Protein AF-A0A926CSP0-F1 (afdb_monomer_lite)

pLDDT: mean 86.11, std 11.68, range [38.09, 96.69]

Secondary structure (DSSP, 8-state):
------HHHHHHHHHTS-HHHHHHHHHHHHHHHHHHHHHS---PPPP-TTTTGGGT----HHHHHHHHHHHHTTS-----

Sequence (80 aa):
MIDNISFDELVTLVENLPALEKVRLVERIMVTLGQELKTQPSQSLKSAYGLWADLNVDISAEDIDEARREMWGNFPREDI

Radius of gyration: 27.4 Å; chains: 1; bounding box: 48×43×63 Å

Foldseek 3Di:
DPDPQDPVNVVVVLVPDDPVVVVVVVVVVVVVVVVVVVPPPPPDPPDCPCVCVPVPDDADPVNVVVVCCVVCVPPDCPPD

Structure (mmCIF, N/CA/C/O backbone):
data_AF-A0A926CSP0-F1
#
_entry.id   AF-A0A926CSP0-F1
#
loop_
_atom_site.group_PDB
_atom_site.id
_atom_site.type_symbol
_atom_site.label_atom_id
_atom_site.label_alt_id
_atom_site.label_comp_id
_atom_site.label_asym_id
_atom_site.label_entity_id
_atom_site.label_seq_id
_atom_site.pdbx_PDB_ins_code
_atom_site.Cartn_x
_atom_site.Cartn_y
_atom_site.Cartn_z
_atom_site.occupancy
_atom_site.B_iso_or_equiv
_atom_site.auth_seq_id
_atom_site.auth_comp_id
_atom_site.auth_asym_id
_atom_site.auth_atom_id
_atom_site.pdbx_PDB_model_num
ATOM 1 N N . MET A 1 1 ? 2.175 19.341 25.665 1.00 38.09 1 MET A N 1
ATOM 2 C CA . MET A 1 1 ? 3.013 18.138 25.821 1.00 38.09 1 MET A CA 1
ATOM 3 C C . MET A 1 1 ? 2.073 16.985 25.547 1.00 38.09 1 MET A C 1
ATOM 5 O O . MET A 1 1 ? 1.143 16.822 26.319 1.00 38.09 1 MET A O 1
ATOM 9 N N . ILE A 1 2 ? 2.154 16.356 24.375 1.00 56.75 2 ILE A N 1
ATOM 10 C CA . ILE A 1 2 ? 1.389 15.128 24.123 1.00 56.75 2 ILE A CA 1
ATOM 11 C C . ILE A 1 2 ? 2.318 14.017 24.587 1.00 56.75 2 ILE A C 1
ATOM 13 O O . ILE A 1 2 ? 3.446 13.937 24.098 1.00 56.75 2 ILE A O 1
ATOM 17 N N . ASP A 1 3 ? 1.892 13.268 25.596 1.00 62.84 3 ASP A N 1
ATOM 18 C CA . ASP A 1 3 ? 2.660 12.152 26.132 1.00 62.84 3 ASP A CA 1
ATOM 19 C C . ASP A 1 3 ? 2.918 11.119 25.028 1.00 62.84 3 ASP A C 1
ATOM 21 O O . ASP A 1 3 ? 2.097 10.931 24.126 1.00 62.84 3 ASP A O 1
ATOM 25 N N . ASN A 1 4 ? 4.080 10.467 25.082 1.00 76.50 4 ASN A N 1
ATOM 26 C CA . ASN A 1 4 ? 4.449 9.370 24.190 1.00 76.50 4 ASN A CA 1
ATOM 27 C C . ASN A 1 4 ? 3.621 8.124 24.553 1.00 76.50 4 ASN A C 1
ATOM 29 O O . ASN A 1 4 ? 4.138 7.197 25.170 1.00 76.50 4 ASN A O 1
ATOM 33 N N . ILE A 1 5 ? 2.321 8.152 24.246 1.00 84.88 5 ILE A N 1
ATOM 34 C CA . ILE A 1 5 ? 1.405 7.021 24.413 1.00 84.88 5 ILE A CA 1
ATOM 35 C C . ILE A 1 5 ? 1.833 5.936 23.425 1.00 84.88 5 ILE A C 1
ATOM 37 O O . ILE A 1 5 ? 1.963 6.191 22.225 1.00 84.88 5 ILE A O 1
ATOM 41 N N . SER A 1 6 ? 2.071 4.729 23.929 1.00 91.50 6 SER A N 1
ATOM 42 C CA . SER A 1 6 ? 2.401 3.583 23.084 1.00 91.50 6 SER A CA 1
ATOM 43 C C . SER A 1 6 ? 1.199 3.153 22.235 1.00 91.50 6 SER A C 1
ATOM 45 O O . SER A 1 6 ? 0.044 3.423 22.568 1.00 91.50 6 SER A O 1
ATOM 47 N N . PHE A 1 7 ? 1.452 2.461 21.123 1.00 90.00 7 PHE A N 1
ATOM 48 C CA . PHE A 1 7 ? 0.378 1.994 20.241 1.00 90.00 7 PHE A CA 1
ATOM 49 C C . PHE A 1 7 ? -0.631 1.104 20.982 1.00 90.00 7 PHE A C 1
ATOM 51 O O . PHE A 1 7 ? -1.837 1.290 20.833 1.00 90.00 7 PHE A O 1
ATOM 58 N N . ASP A 1 8 ? -0.144 0.199 21.831 1.00 93.94 8 ASP A N 1
ATOM 59 C CA . ASP A 1 8 ? -0.982 -0.740 22.581 1.00 93.94 8 ASP A CA 1
ATOM 60 C C . ASP A 1 8 ? -1.879 -0.029 23.608 1.00 93.94 8 ASP A C 1
ATOM 62 O O . ASP A 1 8 ? -3.054 -0.373 23.770 1.00 93.94 8 ASP A O 1
ATOM 66 N N . GLU A 1 9 ? -1.369 1.018 24.264 1.00 92.75 9 GLU A N 1
ATOM 67 C CA . GLU A 1 9 ? -2.167 1.866 25.159 1.00 92.75 9 GLU A CA 1
ATOM 68 C C . GLU A 1 9 ? -3.257 2.623 24.392 1.00 92.75 9 GLU A C 1
ATOM 70 O O . GLU A 1 9 ? -4.386 2.751 24.870 1.00 92.75 9 GLU A O 1
ATOM 75 N N . LEU A 1 10 ? -2.950 3.080 23.176 1.00 93.19 10 LEU A N 1
ATOM 76 C CA . LEU A 1 10 ? -3.898 3.771 22.305 1.00 93.19 10 LEU A CA 1
ATOM 77 C C . LEU A 1 10 ? -5.013 2.821 21.841 1.00 93.19 10 LEU A C 1
ATOM 79 O O . LEU A 1 10 ? -6.190 3.178 21.907 1.00 93.19 10 LEU A O 1
ATOM 83 N N . VAL A 1 11 ? -4.666 1.591 21.445 1.00 94.25 11 VAL A N 1
ATOM 84 C CA . VAL A 1 11 ? -5.642 0.543 21.099 1.00 94.25 11 VAL A CA 1
ATOM 85 C C . VAL A 1 11 ? -6.543 0.242 22.292 1.00 94.25 11 VAL A C 1
ATOM 87 O O . VAL A 1 11 ? -7.765 0.279 22.153 1.00 94.25 11 VAL A O 1
ATOM 90 N N . THR A 1 12 ? -5.961 0.056 23.478 1.00 95.31 12 THR A N 1
ATOM 91 C CA . THR A 1 12 ? -6.718 -0.197 24.714 1.00 95.31 12 THR A CA 1
ATOM 92 C C . THR A 1 12 ? -7.690 0.948 25.019 1.00 95.31 12 THR A C 1
ATOM 94 O O . THR A 1 12 ? -8.845 0.720 25.382 1.00 95.31 12 THR A O 1
ATOM 97 N N . LEU A 1 13 ? -7.268 2.202 24.839 1.00 93.81 13 LEU A N 1
ATOM 98 C CA . LEU A 1 13 ? -8.132 3.366 25.035 1.00 93.81 13 LEU A CA 1
ATOM 99 C C . LEU A 1 13 ? -9.302 3.376 24.041 1.00 93.81 13 LEU A C 1
ATOM 101 O O . LEU A 1 13 ? -10.447 3.610 24.432 1.00 93.81 13 LEU A O 1
ATOM 105 N N . VAL A 1 14 ? -9.026 3.083 22.768 1.00 94.50 14 VAL A N 1
ATOM 106 C CA . VAL A 1 14 ? -10.047 3.038 21.714 1.00 94.50 14 VAL A CA 1
ATOM 107 C C . VAL A 1 14 ? -11.030 1.895 21.943 1.00 94.50 14 VAL A C 1
ATOM 109 O O . VAL A 1 14 ? -12.228 2.079 21.737 1.00 94.50 14 VAL A O 1
ATOM 112 N N . GLU A 1 15 ? -10.579 0.735 22.415 1.00 94.44 15 GLU A N 1
ATOM 113 C CA . GLU A 1 15 ? -11.445 -0.404 22.735 1.00 94.44 15 GLU A CA 1
ATOM 114 C C . GLU A 1 15 ? -12.460 -0.094 23.841 1.00 94.44 15 GLU A C 1
ATOM 116 O O . GLU A 1 15 ? -13.584 -0.599 23.788 1.00 94.44 15 GLU A O 1
ATOM 121 N N . ASN A 1 16 ? -12.118 0.798 24.771 1.00 95.50 16 ASN A N 1
ATOM 122 C CA . ASN A 1 16 ? -13.006 1.233 25.850 1.00 95.50 16 ASN A CA 1
ATOM 123 C C . ASN A 1 16 ? -14.004 2.335 25.436 1.00 95.50 16 ASN A C 1
ATOM 125 O O . ASN A 1 16 ? -14.880 2.695 26.224 1.00 95.50 16 ASN A O 1
ATOM 129 N N . LEU A 1 17 ? -13.927 2.860 24.206 1.00 94.88 17 LEU A N 1
ATOM 130 C CA . LEU A 1 17 ? -14.881 3.856 23.710 1.00 94.88 17 LEU A CA 1
ATOM 131 C C . LEU A 1 17 ? -16.269 3.247 23.416 1.00 94.88 17 LEU A C 1
ATOM 133 O O . LEU A 1 17 ? -16.375 2.107 22.941 1.00 94.88 17 LEU A O 1
ATOM 137 N N . PRO A 1 18 ? -17.353 4.029 23.579 1.00 96.69 18 PRO A N 1
ATOM 138 C CA . PRO A 1 18 ? -18.672 3.669 23.071 1.00 96.69 18 PRO A CA 1
ATOM 139 C C . PRO A 1 18 ? -18.656 3.429 21.554 1.00 96.69 18 PRO A C 1
ATOM 141 O O . PRO A 1 18 ? -17.906 4.071 20.818 1.00 96.69 18 PRO A O 1
ATOM 144 N N . ALA A 1 19 ? -19.540 2.554 21.061 1.00 94.94 19 ALA A N 1
ATOM 145 C CA . ALA A 1 19 ? -19.590 2.180 19.642 1.00 94.94 19 ALA A CA 1
ATOM 146 C C . ALA A 1 19 ? -19.705 3.390 18.695 1.00 94.94 19 ALA A C 1
ATOM 148 O O . ALA A 1 19 ? -19.020 3.445 17.677 1.00 94.94 19 ALA A O 1
ATOM 149 N N . LEU A 1 20 ? -20.517 4.390 19.058 1.00 95.25 20 LEU A N 1
ATOM 150 C CA . LEU A 1 20 ? -20.674 5.614 18.269 1.00 95.25 20 LEU A CA 1
ATOM 151 C C . LEU A 1 20 ? -19.370 6.422 18.177 1.00 95.25 20 LEU A C 1
ATOM 153 O O . LEU A 1 20 ? -19.053 6.964 17.121 1.00 95.25 20 LEU A O 1
ATOM 157 N N . GLU A 1 21 ? -18.600 6.497 19.260 1.00 96.25 21 GLU A N 1
ATOM 158 C CA . GLU A 1 21 ? -17.342 7.248 19.269 1.00 96.25 21 GLU A CA 1
ATOM 159 C C . GLU A 1 21 ? -16.249 6.548 18.467 1.00 96.25 21 GLU A C 1
ATOM 161 O O . GLU A 1 21 ? -15.516 7.212 17.736 1.00 96.25 21 GLU A O 1
ATOM 166 N N . LYS A 1 22 ? -16.208 5.210 18.503 1.00 95.75 22 LYS A N 1
ATOM 167 C CA . LYS A 1 22 ? -15.330 4.418 17.630 1.00 95.75 22 LYS A CA 1
ATOM 168 C C . LYS A 1 22 ? -15.594 4.712 16.155 1.00 95.75 22 LYS A C 1
ATOM 170 O O . LYS A 1 22 ? -14.652 4.940 15.404 1.00 95.75 22 LYS A O 1
ATOM 175 N N . VAL A 1 23 ? -16.864 4.765 15.744 1.00 96.56 23 VAL A N 1
ATOM 176 C CA . VAL A 1 23 ? -17.236 5.087 14.355 1.00 96.56 23 VAL A CA 1
ATOM 177 C C . VAL A 1 23 ? -16.772 6.494 13.974 1.00 96.56 23 VAL A C 1
ATOM 179 O O . VAL A 1 23 ? -16.108 6.657 12.953 1.00 96.56 23 VAL A O 1
ATOM 182 N N . ARG A 1 24 ? -17.031 7.500 14.819 1.00 95.31 24 ARG A N 1
ATOM 183 C CA . ARG A 1 24 ? -16.587 8.886 14.569 1.00 95.31 24 ARG A CA 1
ATOM 184 C C . ARG A 1 24 ? -15.065 9.003 14.476 1.00 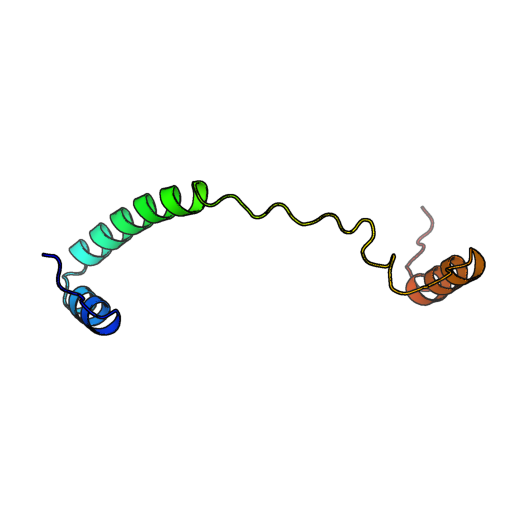95.31 24 ARG A C 1
ATOM 186 O O . ARG A 1 24 ? -14.556 9.773 13.662 1.00 95.31 24 ARG A O 1
ATOM 193 N N . LEU A 1 25 ? -14.339 8.247 15.300 1.00 95.81 25 LEU A N 1
ATOM 194 C CA . LEU A 1 25 ? -12.881 8.189 15.256 1.00 95.81 25 LEU A CA 1
ATOM 195 C C . LEU A 1 25 ? -12.396 7.593 13.931 1.00 95.81 25 LEU A C 1
ATOM 197 O O . LEU A 1 25 ? -11.540 8.189 13.281 1.00 95.81 25 LEU A O 1
ATOM 201 N N . VAL A 1 26 ? -12.972 6.466 13.501 1.00 95.88 26 VAL A N 1
ATOM 202 C CA . VAL A 1 26 ? -12.640 5.831 12.217 1.00 95.88 26 VAL A CA 1
ATOM 203 C C . VAL A 1 26 ? -12.893 6.788 11.054 1.00 95.88 26 VAL A C 1
ATOM 205 O O . VAL A 1 26 ? -12.009 6.967 10.222 1.00 95.88 26 VAL A O 1
ATOM 208 N N . GLU A 1 27 ? -14.047 7.458 11.013 1.00 95.31 27 GLU A N 1
ATOM 209 C CA . GLU A 1 27 ? -14.359 8.448 9.973 1.00 95.31 27 GLU A CA 1
ATOM 210 C C . GLU A 1 27 ? -13.302 9.556 9.908 1.00 95.31 27 GLU A C 1
ATOM 212 O O . GLU A 1 27 ? -12.798 9.887 8.833 1.00 95.31 27 GLU A O 1
ATOM 217 N N . ARG A 1 28 ? -12.923 10.108 11.066 1.00 95.25 28 ARG A N 1
ATOM 218 C CA . ARG A 1 28 ? -11.919 11.172 11.147 1.00 95.25 28 ARG A CA 1
ATOM 219 C C . ARG A 1 28 ? -10.544 10.695 10.684 1.00 95.25 28 ARG A C 1
ATOM 221 O O . ARG A 1 28 ? -9.911 11.393 9.894 1.00 95.25 28 ARG A O 1
ATOM 228 N N . ILE A 1 29 ? -10.109 9.523 11.148 1.00 95.38 29 ILE A N 1
ATOM 229 C CA . ILE A 1 29 ? -8.815 8.931 10.788 1.00 95.38 29 ILE A CA 1
ATOM 230 C C . ILE A 1 29 ? -8.761 8.645 9.287 1.00 95.38 29 ILE A C 1
ATOM 232 O O . ILE A 1 29 ? -7.781 9.003 8.642 1.00 95.38 29 ILE A O 1
ATOM 236 N N . MET A 1 30 ? -9.815 8.069 8.706 1.00 92.56 30 MET A N 1
ATOM 237 C CA . MET A 1 30 ? -9.850 7.745 7.277 1.00 92.56 30 MET A CA 1
ATOM 238 C C . MET A 1 30 ? -9.739 8.991 6.392 1.00 92.56 30 MET A C 1
ATOM 240 O O . MET A 1 30 ? -9.036 8.967 5.381 1.00 92.56 30 MET A O 1
ATOM 244 N N . VAL A 1 31 ? -10.384 10.098 6.780 1.00 92.31 31 VAL A N 1
ATOM 245 C CA . VAL A 1 31 ? -10.252 11.379 6.068 1.00 92.31 31 VAL A CA 1
ATOM 246 C C . VAL A 1 31 ? -8.811 11.889 6.124 1.00 92.31 31 VAL A C 1
ATOM 248 O O . VAL A 1 31 ? -8.267 12.278 5.090 1.00 92.31 31 VAL A O 1
ATOM 251 N N . THR A 1 32 ? -8.182 11.863 7.300 1.00 90.31 32 THR A N 1
ATOM 252 C CA . THR A 1 32 ? -6.806 12.344 7.484 1.00 90.31 32 THR A CA 1
ATOM 253 C C . THR A 1 32 ? -5.785 11.458 6.763 1.00 90.31 32 THR A C 1
ATOM 255 O O . THR A 1 32 ? -5.001 11.970 5.966 1.00 90.31 32 THR A O 1
ATOM 258 N N . LEU A 1 33 ? -5.851 10.133 6.932 1.00 89.69 33 LEU A N 1
ATOM 259 C CA . LEU A 1 33 ? -4.967 9.183 6.243 1.00 89.69 33 LEU A CA 1
ATOM 260 C C . LEU A 1 33 ? -5.097 9.288 4.723 1.00 89.69 33 LEU A C 1
ATOM 262 O O . LEU A 1 33 ? -4.101 9.254 4.006 1.00 89.69 33 LEU A O 1
ATOM 266 N N . GLY A 1 34 ? -6.317 9.465 4.211 1.00 83.19 34 GLY A N 1
ATOM 267 C CA . GLY A 1 34 ? -6.539 9.657 2.781 1.00 83.19 34 GLY A CA 1
ATOM 268 C C . GLY A 1 34 ? -5.843 10.902 2.219 1.00 83.19 34 GLY A C 1
ATOM 269 O O . GLY A 1 34 ? -5.474 10.910 1.046 1.00 83.19 34 GLY A O 1
ATOM 270 N N . GLN A 1 35 ? -5.647 11.950 3.025 1.00 80.69 35 GLN A N 1
ATOM 271 C CA . GLN A 1 35 ? -4.875 13.132 2.630 1.00 80.69 35 GLN A CA 1
ATOM 272 C C . GLN A 1 35 ? -3.367 12.869 2.706 1.00 80.69 35 GLN A C 1
ATOM 274 O O . GLN A 1 35 ? -2.659 13.178 1.750 1.00 80.69 35 GLN A O 1
ATOM 279 N N . GLU A 1 36 ? -2.892 12.237 3.780 1.00 81.50 36 GLU A N 1
ATOM 280 C CA . GLU A 1 36 ? -1.472 11.907 3.977 1.00 81.50 36 GLU A CA 1
ATOM 281 C C . GLU A 1 36 ? -0.939 10.954 2.894 1.00 81.50 36 GLU A C 1
ATOM 283 O O . GLU A 1 36 ? 0.117 11.197 2.304 1.00 81.50 36 GLU A O 1
ATOM 288 N N . LEU A 1 37 ? -1.714 9.924 2.544 1.00 78.56 37 LEU A N 1
ATOM 289 C CA . LEU A 1 37 ? -1.363 8.958 1.499 1.00 78.56 37 LEU A CA 1
ATOM 290 C C . LEU A 1 37 ? -1.345 9.577 0.096 1.00 78.56 37 LEU A C 1
ATOM 292 O O . LEU A 1 37 ? -0.561 9.155 -0.747 1.00 78.56 37 LEU A O 1
ATOM 296 N N . LYS A 1 38 ? -2.170 10.599 -0.172 1.00 73.88 38 LYS A N 1
ATOM 297 C CA . LYS A 1 38 ? -2.126 11.345 -1.445 1.00 73.88 38 LYS A CA 1
ATOM 298 C C . LYS A 1 38 ? -0.910 12.258 -1.546 1.00 73.88 38 LYS A C 1
ATOM 300 O O . LYS A 1 38 ? -0.462 12.556 -2.648 1.00 73.88 38 LYS A O 1
ATOM 305 N N . THR A 1 39 ? -0.409 12.736 -0.409 1.00 64.31 39 THR A N 1
ATOM 306 C CA . THR A 1 39 ? 0.792 13.577 -0.350 1.00 64.31 39 THR A CA 1
ATOM 307 C C . THR A 1 39 ? 2.088 12.778 -0.334 1.00 64.31 39 THR A C 1
ATOM 309 O O . THR A 1 39 ? 3.145 13.355 -0.583 1.00 64.31 39 THR A O 1
ATOM 312 N N . GLN A 1 40 ? 2.031 11.463 -0.093 1.00 65.06 40 GLN A N 1
ATOM 313 C CA . GLN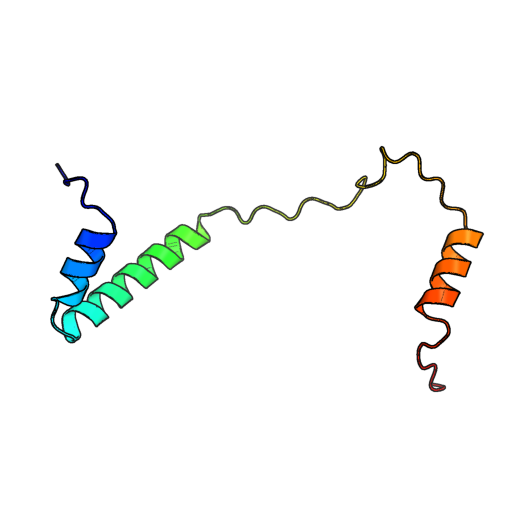 A 1 40 ? 3.180 10.610 -0.350 1.00 65.06 40 GLN A CA 1
ATOM 314 C C . GLN A 1 40 ? 3.429 10.581 -1.860 1.00 65.06 40 GLN A C 1
ATOM 316 O O . GLN A 1 40 ? 2.551 10.151 -2.612 1.00 65.06 40 GLN A O 1
ATOM 321 N N . PRO A 1 41 ? 4.606 11.031 -2.334 1.00 62.91 41 PRO A N 1
ATOM 322 C CA . PRO A 1 41 ? 4.961 10.827 -3.722 1.00 62.91 41 PRO A CA 1
ATOM 323 C C . PRO A 1 41 ? 4.942 9.320 -3.945 1.00 62.91 41 PRO A C 1
ATOM 325 O O . PRO A 1 41 ? 5.722 8.593 -3.325 1.00 62.91 41 PRO A O 1
ATOM 328 N N . SER A 1 42 ? 4.034 8.837 -4.797 1.00 66.62 42 SER A N 1
ATOM 329 C CA . SER A 1 42 ? 4.135 7.476 -5.307 1.00 66.62 42 SER A CA 1
ATOM 330 C C . SER A 1 42 ? 5.556 7.353 -5.833 1.00 66.62 42 SER A C 1
ATOM 332 O O . SER A 1 42 ? 5.921 8.117 -6.734 1.00 66.62 42 SER A O 1
ATOM 334 N N . GLN A 1 43 ? 6.383 6.489 -5.239 1.00 69.81 43 GLN A N 1
ATOM 335 C CA . GLN A 1 43 ? 7.695 6.218 -5.807 1.00 69.81 43 GLN A CA 1
ATOM 336 C C . GLN A 1 43 ? 7.435 5.815 -7.251 1.00 69.81 43 GLN A C 1
ATOM 338 O O . GL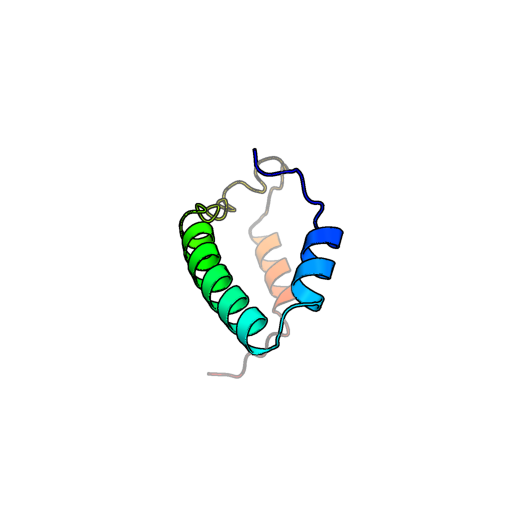N A 1 43 ? 6.780 4.805 -7.512 1.00 69.81 43 GLN A O 1
ATOM 343 N N . SER A 1 44 ? 7.858 6.671 -8.180 1.00 71.31 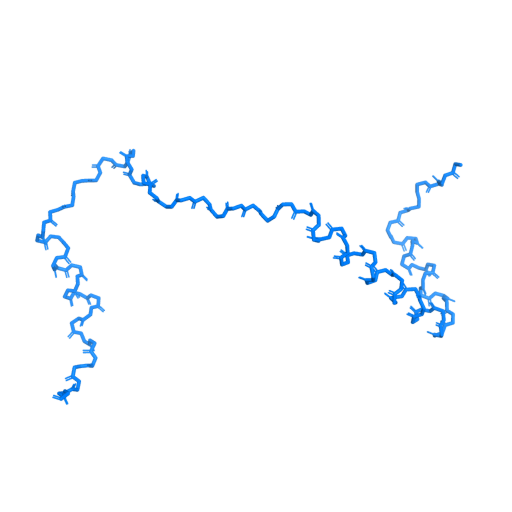44 SER A N 1
ATOM 344 C CA . SER A 1 44 ? 7.774 6.358 -9.591 1.00 71.31 44 SER A CA 1
ATOM 345 C C . SER A 1 44 ? 8.487 5.028 -9.766 1.00 71.31 44 SER A C 1
ATOM 347 O O . SER A 1 44 ? 9.601 4.840 -9.261 1.00 71.31 44 SER A O 1
ATOM 349 N N . LEU A 1 45 ? 7.807 4.069 -10.399 1.00 78.62 45 LEU A N 1
ATOM 350 C CA . LEU A 1 45 ? 8.439 2.796 -10.701 1.00 78.62 45 LEU A CA 1
ATOM 351 C C . LEU A 1 45 ? 9.727 3.116 -11.452 1.00 78.62 45 LEU A C 1
ATOM 353 O O . LEU A 1 45 ? 9.720 3.875 -12.427 1.00 78.62 45 LEU A O 1
ATOM 357 N N . LYS A 1 46 ? 10.845 2.598 -10.944 1.00 79.94 46 LYS A N 1
ATOM 358 C CA . LYS A 1 46 ? 12.125 2.771 -11.619 1.00 79.94 46 LYS A CA 1
ATOM 359 C C . LYS A 1 46 ? 12.005 2.127 -12.996 1.00 79.94 46 LYS A C 1
ATOM 361 O O . LYS A 1 46 ? 11.435 1.044 -13.126 1.00 79.94 46 LYS A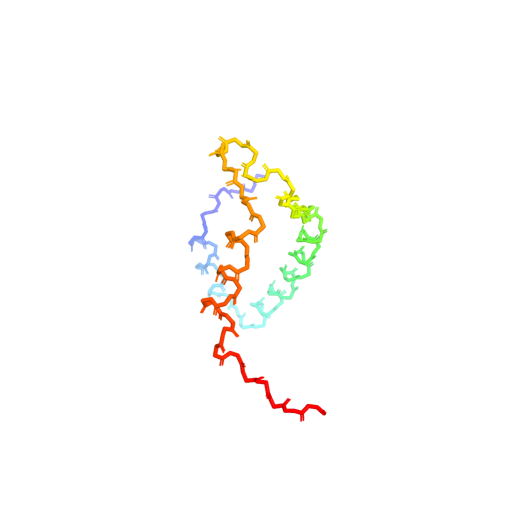 O 1
ATOM 366 N N . SER A 1 47 ? 12.531 2.801 -14.013 1.00 84.44 47 SER A N 1
ATOM 367 C CA . SER A 1 47 ? 12.627 2.216 -15.347 1.00 84.44 47 SER A CA 1
ATOM 368 C C . SER A 1 47 ? 13.398 0.897 -15.272 1.00 84.44 47 SER A C 1
ATOM 370 O O . SER A 1 47 ? 14.446 0.836 -14.632 1.00 84.44 47 SER A O 1
ATOM 372 N N . ALA A 1 48 ? 12.892 -0.142 -15.935 1.00 86.81 48 ALA A N 1
ATOM 373 C CA . ALA A 1 48 ? 13.618 -1.401 -16.104 1.00 86.81 48 ALA A CA 1
ATOM 374 C C . ALA A 1 48 ? 14.739 -1.293 -17.159 1.00 86.81 48 ALA A C 1
ATOM 376 O O . ALA A 1 48 ? 15.524 -2.224 -17.333 1.00 86.81 48 ALA A O 1
ATOM 377 N N . TYR A 1 49 ? 14.823 -0.165 -17.874 1.00 87.31 49 TYR A N 1
ATOM 378 C CA . TYR A 1 49 ? 15.884 0.080 -18.843 1.00 87.31 49 TYR A CA 1
ATOM 379 C C . TYR A 1 49 ? 17.258 0.044 -18.161 1.00 87.31 49 TYR A C 1
ATOM 381 O O . TYR A 1 49 ? 17.489 0.757 -17.186 1.00 87.31 49 TYR A O 1
ATOM 389 N N . GLY A 1 50 ? 18.166 -0.780 -18.687 1.00 87.12 50 GLY A N 1
ATOM 390 C CA . GLY A 1 50 ? 19.519 -0.946 -18.151 1.00 87.12 50 GLY A CA 1
ATOM 391 C C . GLY A 1 50 ? 19.643 -1.927 -16.981 1.00 87.12 50 GLY A C 1
ATOM 392 O O . GLY A 1 50 ? 20.750 -2.111 -16.492 1.00 87.12 50 GLY A O 1
ATOM 393 N N . LEU A 1 51 ? 18.564 -2.605 -16.564 1.00 88.75 51 LEU A N 1
ATOM 394 C CA . LEU A 1 51 ? 18.596 -3.566 -15.448 1.00 88.75 51 LEU A CA 1
ATOM 395 C C . LEU A 1 51 ? 19.653 -4.675 -15.621 1.00 88.75 51 LEU A C 1
ATOM 397 O O . LEU A 1 51 ? 20.153 -5.202 -14.633 1.00 88.75 51 LEU A O 1
ATOM 401 N N . TRP A 1 52 ? 19.990 -5.029 -16.864 1.00 87.69 52 TRP A N 1
ATOM 402 C CA . TRP A 1 52 ? 20.957 -6.083 -17.192 1.00 87.69 52 TRP A CA 1
ATOM 403 C C . TRP A 1 52 ? 22.291 -5.563 -17.740 1.00 87.69 52 TRP A C 1
ATOM 405 O O . TRP A 1 52 ? 23.120 -6.368 -18.155 1.00 87.69 52 TRP A O 1
ATOM 415 N N . ALA A 1 53 ? 22.524 -4.245 -17.732 1.00 88.06 53 ALA A N 1
ATOM 416 C CA . ALA A 1 53 ? 23.726 -3.650 -18.324 1.00 88.06 53 ALA A CA 1
ATOM 417 C C . ALA A 1 53 ? 25.029 -4.181 -17.697 1.00 88.06 53 ALA A C 1
ATOM 419 O O . ALA A 1 53 ? 26.013 -4.388 -18.402 1.00 88.06 53 ALA A O 1
ATOM 420 N N . ASP A 1 54 ? 25.007 -4.472 -16.394 1.00 91.12 54 ASP A N 1
ATOM 421 C CA . ASP A 1 54 ? 26.182 -4.930 -15.644 1.00 91.12 54 ASP A CA 1
ATOM 422 C C . ASP A 1 54 ? 26.351 -6.458 -15.635 1.00 91.12 54 ASP A C 1
ATOM 424 O O . ASP A 1 54 ? 27.344 -6.972 -15.122 1.00 91.12 54 ASP A O 1
ATOM 428 N N . LEU A 1 55 ? 25.391 -7.210 -16.184 1.00 89.50 55 LEU A N 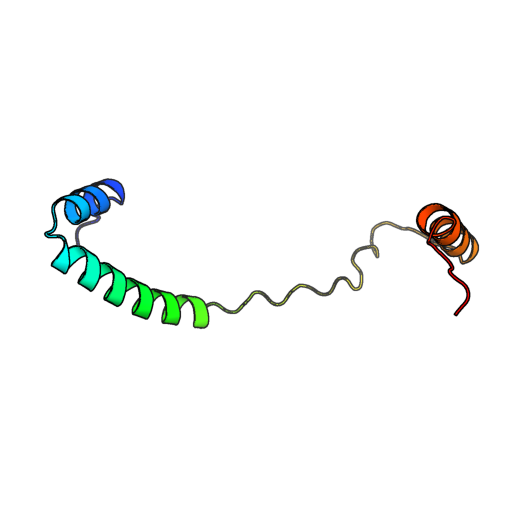1
ATOM 429 C CA . LEU A 1 55 ? 25.418 -8.676 -16.149 1.00 89.50 55 LEU A CA 1
ATOM 430 C C . LEU A 1 55 ? 26.288 -9.287 -17.259 1.00 89.50 55 LEU A C 1
ATOM 432 O O . LEU A 1 55 ? 26.440 -10.505 -17.298 1.00 89.50 55 LEU A O 1
ATOM 436 N N . ASN A 1 56 ? 26.857 -8.456 -18.145 1.00 85.56 56 ASN A N 1
ATOM 437 C CA . ASN A 1 56 ? 27.647 -8.877 -19.309 1.00 85.56 56 ASN A CA 1
ATOM 438 C C . ASN A 1 56 ? 26.958 -10.001 -20.109 1.00 85.56 56 ASN A C 1
ATOM 440 O O . ASN A 1 56 ? 27.596 -10.956 -20.551 1.00 85.56 56 ASN A O 1
ATOM 444 N N . VAL A 1 57 ? 25.631 -9.906 -20.229 1.00 86.94 57 VAL A N 1
ATOM 445 C CA . VAL A 1 57 ? 24.821 -10.854 -20.989 1.00 86.94 57 VAL A CA 1
ATOM 446 C C . VAL A 1 57 ? 24.777 -10.363 -22.426 1.00 86.94 57 VAL A C 1
ATOM 448 O O . VAL A 1 57 ? 24.252 -9.286 -22.701 1.00 86.94 57 VAL A O 1
ATOM 451 N N . ASP A 1 58 ? 25.327 -11.166 -23.326 1.00 89.62 58 ASP A N 1
ATOM 452 C CA . ASP A 1 58 ? 25.145 -11.015 -24.762 1.00 89.62 58 ASP A CA 1
ATOM 453 C C . ASP A 1 58 ? 24.025 -11.970 -25.182 1.00 89.62 58 ASP A C 1
ATOM 455 O O . ASP A 1 58 ? 24.132 -13.175 -24.958 1.00 89.62 58 ASP A O 1
ATOM 459 N N . ILE A 1 59 ? 22.914 -11.430 -25.684 1.00 90.06 59 ILE A N 1
ATOM 460 C CA . ILE A 1 59 ? 21.754 -12.222 -26.107 1.00 90.06 59 ILE A CA 1
ATOM 461 C C . ILE A 1 59 ? 21.696 -12.156 -27.628 1.00 90.06 59 ILE A C 1
ATOM 463 O O . ILE A 1 59 ? 21.443 -11.088 -28.193 1.00 90.06 59 ILE A O 1
ATOM 467 N N . SER A 1 60 ? 21.906 -13.295 -28.284 1.00 94.19 60 SER A N 1
ATOM 468 C CA . SER A 1 60 ? 21.792 -13.399 -29.737 1.00 94.19 60 SER A CA 1
ATOM 469 C C . SER A 1 60 ? 20.329 -13.447 -30.193 1.00 94.19 60 SER A C 1
ATOM 471 O O . SER A 1 60 ? 19.402 -13.657 -29.405 1.00 94.19 60 SER A O 1
ATOM 473 N N . ALA A 1 61 ? 20.101 -13.260 -31.494 1.00 95.44 61 ALA A N 1
ATOM 474 C CA . ALA A 1 61 ? 18.768 -13.426 -32.069 1.00 95.44 61 ALA A CA 1
ATOM 475 C C . ALA A 1 61 ? 18.274 -14.875 -31.913 1.00 95.44 61 ALA A C 1
ATOM 477 O O . ALA A 1 61 ? 17.103 -15.108 -31.613 1.00 95.44 61 ALA A O 1
ATOM 478 N N . GLU A 1 62 ? 19.182 -15.838 -32.057 1.00 95.94 62 GLU A N 1
ATOM 479 C CA . GLU A 1 62 ? 18.922 -17.261 -31.894 1.00 95.94 62 GLU A CA 1
ATOM 480 C C . GLU A 1 62 ? 18.474 -17.601 -30.466 1.00 95.94 62 GLU A C 1
ATOM 482 O O . GLU A 1 62 ? 17.508 -18.349 -30.307 1.00 95.94 62 GLU A O 1
ATOM 487 N N . ASP A 1 63 ? 19.104 -17.008 -29.443 1.00 94.94 63 ASP A N 1
ATOM 488 C CA . ASP A 1 63 ? 18.723 -17.197 -28.033 1.00 94.94 63 ASP A CA 1
ATOM 489 C C . ASP A 1 63 ? 17.294 -16.703 -27.765 1.00 94.94 63 ASP A C 1
ATOM 491 O O . ASP A 1 63 ? 16.515 -17.346 -27.057 1.00 94.94 63 ASP A O 1
ATOM 495 N N . ILE A 1 64 ? 16.919 -15.566 -28.363 1.00 93.69 64 ILE A N 1
ATOM 496 C CA . ILE A 1 64 ? 15.566 -15.003 -28.247 1.00 93.69 64 ILE A CA 1
ATOM 497 C C . ILE A 1 64 ? 14.544 -15.920 -28.923 1.00 93.69 64 ILE A C 1
ATOM 499 O O . ILE A 1 64 ? 13.453 -16.145 -28.388 1.00 93.69 64 ILE A O 1
ATOM 503 N N . ASP A 1 65 ? 14.872 -16.432 -30.107 1.00 95.06 65 ASP A N 1
ATOM 504 C CA . ASP A 1 65 ? 13.986 -17.313 -30.858 1.00 95.06 65 ASP A CA 1
ATOM 505 C C . ASP A 1 65 ? 13.798 -18.663 -30.167 1.00 95.06 65 ASP A C 1
ATOM 507 O O . ASP A 1 65 ? 12.674 -19.174 -30.143 1.00 95.06 65 ASP A O 1
ATOM 511 N N . GLU A 1 66 ? 14.853 -19.216 -29.565 1.00 95.75 66 GLU A N 1
ATOM 512 C CA . GLU A 1 66 ? 14.760 -20.434 -28.762 1.00 95.75 66 GLU A CA 1
ATOM 513 C C . GLU A 1 66 ? 13.916 -20.205 -27.508 1.00 95.75 66 GLU A C 1
ATOM 515 O O . GLU A 1 66 ? 12.926 -20.908 -27.314 1.00 95.75 66 GLU A O 1
ATOM 520 N N . ALA A 1 67 ? 14.188 -19.149 -26.735 1.00 94.25 67 ALA A N 1
ATOM 521 C CA . ALA A 1 67 ? 13.392 -18.819 -25.553 1.00 94.25 67 ALA A CA 1
ATOM 522 C C . ALA A 1 67 ? 11.902 -18.626 -25.894 1.00 94.25 67 ALA A C 1
ATOM 524 O O . ALA A 1 67 ? 11.018 -19.044 -25.142 1.00 94.25 67 ALA A O 1
ATOM 525 N N . ARG A 1 68 ? 11.590 -18.029 -27.056 1.00 93.25 68 ARG A N 1
ATOM 526 C CA . ARG A 1 68 ? 10.207 -17.895 -27.535 1.00 93.25 68 ARG A CA 1
ATOM 527 C C . ARG A 1 68 ? 9.594 -19.255 -27.873 1.00 93.25 68 ARG A C 1
ATOM 529 O O . ARG A 1 68 ? 8.439 -19.485 -27.518 1.00 93.25 68 ARG A O 1
ATOM 536 N N . ARG A 1 69 ? 10.327 -20.143 -28.552 1.00 92.69 69 ARG A N 1
ATOM 537 C CA . ARG A 1 69 ? 9.863 -21.507 -28.861 1.00 92.69 69 ARG A CA 1
ATOM 538 C C . ARG A 1 69 ? 9.613 -22.318 -27.595 1.00 92.69 69 ARG A C 1
ATOM 540 O O . ARG A 1 69 ? 8.560 -22.937 -27.501 1.00 92.69 69 ARG A O 1
ATOM 547 N N . GLU A 1 70 ? 10.519 -22.283 -26.624 1.00 93.56 70 GLU A N 1
ATOM 548 C CA . GLU A 1 70 ? 10.369 -23.009 -25.358 1.00 93.56 70 GLU A CA 1
ATOM 549 C C . GLU A 1 70 ? 9.146 -22.526 -24.575 1.00 93.56 70 GLU A C 1
ATOM 551 O O . GLU A 1 70 ? 8.296 -23.317 -24.166 1.00 93.56 70 GLU A O 1
ATOM 556 N N . MET A 1 71 ? 9.022 -21.208 -24.407 1.00 93.06 71 MET A N 1
ATOM 557 C CA . MET A 1 71 ? 7.993 -20.623 -23.549 1.00 93.06 71 MET A CA 1
ATOM 558 C C . MET A 1 71 ? 6.610 -20.573 -24.224 1.00 93.06 71 MET A C 1
ATOM 560 O O . MET A 1 71 ? 5.590 -20.661 -23.544 1.00 93.06 71 MET A O 1
ATOM 564 N N . TRP A 1 72 ? 6.551 -20.431 -25.555 1.00 90.31 72 TRP A N 1
ATOM 565 C CA . TRP A 1 72 ? 5.308 -20.171 -26.305 1.00 90.31 72 TRP A CA 1
ATOM 566 C C . TRP A 1 72 ? 5.041 -21.203 -27.408 1.00 90.31 72 TRP A C 1
ATOM 568 O O . TRP A 1 72 ? 4.084 -21.057 -28.168 1.00 90.31 72 TRP A O 1
ATOM 578 N N . GLY A 1 73 ? 5.855 -22.254 -27.530 1.00 85.94 73 GLY A N 1
ATOM 579 C CA . GLY A 1 73 ? 5.684 -23.301 -28.544 1.00 85.94 73 GLY A CA 1
ATOM 580 C C . GLY A 1 73 ? 4.369 -24.063 -28.402 1.00 85.94 73 GLY A C 1
ATOM 581 O O . GLY A 1 73 ? 3.757 -24.416 -29.405 1.00 85.94 73 GLY A O 1
ATOM 582 N N . ASN A 1 74 ? 3.896 -24.220 -27.163 1.00 84.75 74 ASN A N 1
ATOM 583 C CA . ASN A 1 74 ? 2.602 -24.824 -26.833 1.00 84.75 74 ASN A CA 1
ATOM 584 C C . ASN A 1 74 ? 1.486 -23.785 -26.646 1.00 84.75 74 ASN A C 1
ATOM 586 O O . ASN A 1 74 ? 0.403 -24.130 -26.174 1.00 84.75 74 ASN A O 1
ATOM 590 N N . PHE A 1 75 ? 1.747 -22.508 -26.949 1.00 83.81 75 PHE A N 1
ATOM 591 C CA . PHE A 1 75 ? 0.718 -21.483 -26.843 1.00 83.81 75 PHE A CA 1
ATOM 592 C C . PHE A 1 75 ? -0.386 -21.796 -27.864 1.00 83.81 75 PHE A C 1
ATOM 594 O O . PHE A 1 75 ? -0.051 -21.997 -29.035 1.00 83.81 75 PHE A O 1
ATOM 601 N N . PRO A 1 76 ? -1.669 -21.864 -27.462 1.00 84.31 76 PRO A N 1
ATOM 602 C CA . PRO A 1 76 ? -2.750 -22.231 -28.366 1.00 84.31 76 PRO A CA 1
ATOM 603 C C . PRO A 1 76 ? -2.801 -21.254 -29.540 1.00 84.31 76 PRO A C 1
ATOM 605 O O . PRO A 1 76 ? -3.111 -20.075 -29.375 1.00 84.31 76 PRO A O 1
ATOM 608 N N . ARG A 1 77 ? -2.454 -21.745 -30.729 1.00 74.94 77 ARG A N 1
ATOM 609 C CA . ARG A 1 77 ? -2.645 -21.039 -31.994 1.00 74.94 77 ARG A CA 1
ATOM 610 C C . ARG A 1 77 ? -3.914 -21.598 -32.604 1.00 74.94 77 ARG A C 1
ATOM 612 O O . ARG A 1 77 ? -3.854 -22.396 -33.529 1.00 74.94 77 ARG A O 1
ATOM 619 N N . GLU A 1 78 ? -5.052 -21.293 -31.994 1.00 76.12 78 GLU A N 1
ATOM 620 C CA . GLU A 1 78 ? -6.301 -21.489 -32.718 1.00 76.12 78 GLU A CA 1
ATOM 621 C C . GLU A 1 78 ? -6.240 -20.570 -33.941 1.00 76.12 78 GLU A C 1
ATOM 623 O O . GLU A 1 78 ? -5.930 -19.382 -33.808 1.00 76.12 78 GLU A O 1
ATOM 628 N N . ASP A 1 79 ? -6.411 -21.162 -35.123 1.00 62.88 79 ASP A N 1
ATOM 629 C CA . ASP A 1 79 ? -6.448 -20.451 -36.396 1.00 62.88 79 ASP A CA 1
ATOM 630 C C . ASP A 1 79 ? -7.501 -19.337 -36.300 1.00 62.88 79 ASP A C 1
ATOM 632 O O . ASP A 1 79 ? -8.690 -19.607 -36.108 1.00 62.88 79 ASP A O 1
ATOM 636 N N . ILE A 1 80 ? -7.041 -18.087 -36.378 1.00 57.94 80 ILE A N 1
ATOM 637 C CA . ILE A 1 80 ? -7.893 -16.905 -36.571 1.00 57.94 80 ILE A CA 1
ATOM 638 C C . ILE A 1 80 ? -8.464 -16.912 -37.986 1.00 57.94 80 ILE A C 1
ATOM 640 O O . ILE A 1 80 ? -7.681 -17.199 -38.922 1.00 57.94 80 ILE A O 1
#